Protein AF-A0A1Y2F5K8-F1 (afdb_monomer_lite)

Organism: Protomyces lactucae-debilis (NCBI:txid2754530)

Sequence (172 aa):
MIAICGKAKYDRAKDGPRDRILTGWLFQASNEPLAVTQSSGDVRYIRDARDNPILAARCRFGIFRPFKTALPSVNPGDVLVLREFRMETIGEEPYLRSKDSSSWAVVSFPVYAYSAAALKHASPEDDAALAAQAEVAVSGPPIEYSDEELVHAMRLKRWYEHFGKLVPIVDT

InterPro domains:
  IPR012340 Nucleic acid-binding, OB-fold [G3DSA:2.40.50.140] (38-164)
  IPR012340 Nucleic acid-binding, OB-fold [SSF50249] (63-161)

Structure (mmCIF, N/CA/C/O backbone):
data_AF-A0A1Y2F5K8-F1
#
_entry.id   AF-A0A1Y2F5K8-F1
#
loop_
_atom_site.group_PDB
_atom_site.id
_atom_site.type_symbol
_atom_site.label_atom_id
_atom_site.label_alt_id
_atom_site.label_comp_id
_atom_site.label_asym_id
_atom_site.label_entity_id
_atom_site.label_seq_id
_atom_site.pdbx_PDB_ins_code
_atom_site.Cartn_x
_atom_site.Cartn_y
_atom_site.Cartn_z
_atom_site.occupancy
_atom_site.B_iso_or_equiv
_atom_site.auth_seq_id
_atom_site.auth_comp_id
_atom_site.auth_asym_id
_atom_site.auth_atom_id
_atom_site.pdbx_PDB_model_num
ATOM 1 N N . MET A 1 1 ? 7.848 0.288 5.824 1.00 87.81 1 MET A N 1
ATOM 2 C CA . MET A 1 1 ? 7.596 -0.856 4.920 1.00 87.81 1 MET A CA 1
ATOM 3 C C . MET A 1 1 ? 7.032 -0.312 3.622 1.00 87.81 1 MET A C 1
ATOM 5 O O . MET A 1 1 ? 6.226 0.604 3.690 1.00 87.81 1 MET A O 1
ATOM 9 N N . ILE A 1 2 ? 7.432 -0.875 2.482 1.00 91.44 2 ILE A N 1
ATOM 10 C CA . ILE A 1 2 ? 6.826 -0.613 1.171 1.00 91.44 2 ILE A CA 1
ATOM 11 C C . ILE A 1 2 ? 6.352 -1.959 0.623 1.00 91.44 2 ILE A C 1
ATOM 13 O O . ILE A 1 2 ? 7.093 -2.943 0.708 1.00 91.44 2 ILE A O 1
ATOM 17 N N . ALA A 1 3 ? 5.103 -2.029 0.168 1.00 91.94 3 ALA A N 1
ATOM 18 C CA . ALA A 1 3 ? 4.468 -3.280 -0.236 1.00 91.94 3 ALA A CA 1
ATOM 19 C C . ALA A 1 3 ? 3.371 -3.058 -1.287 1.00 91.94 3 ALA A C 1
ATOM 21 O O . ALA A 1 3 ? 2.798 -1.976 -1.375 1.00 91.94 3 ALA A O 1
ATOM 22 N N . ILE A 1 4 ? 3.039 -4.102 -2.044 1.00 91.25 4 ILE A N 1
ATOM 23 C CA . ILE A 1 4 ? 1.865 -4.138 -2.920 1.00 91.25 4 ILE A CA 1
ATOM 24 C C . ILE A 1 4 ? 0.644 -4.539 -2.107 1.00 91.25 4 ILE A C 1
ATOM 26 O O . ILE A 1 4 ? 0.667 -5.541 -1.389 1.00 91.25 4 ILE A O 1
ATOM 30 N N . CYS A 1 5 ? -0.438 -3.786 -2.261 1.00 91.69 5 CYS A N 1
ATOM 31 C CA . CYS A 1 5 ? -1.740 -4.146 -1.740 1.00 91.69 5 CYS A CA 1
ATOM 32 C C . CYS A 1 5 ? -2.337 -5.291 -2.56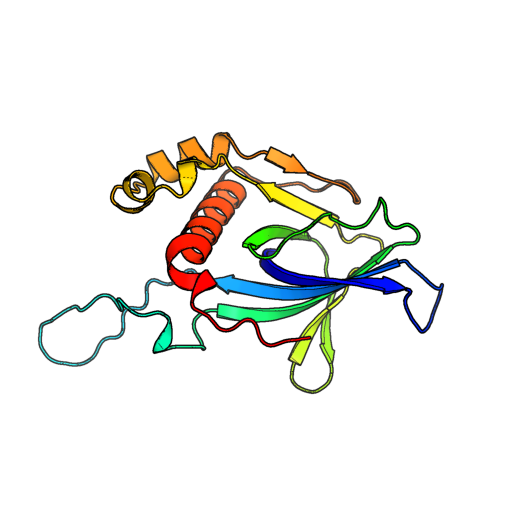5 1.00 91.69 5 CYS A C 1
ATOM 34 O O . CYS A 1 5 ? -2.460 -5.210 -3.785 1.00 91.69 5 CYS A O 1
ATOM 36 N N . GLY A 1 6 ? -2.713 -6.371 -1.894 1.00 87.38 6 GLY A N 1
ATOM 37 C CA . GLY A 1 6 ? -3.552 -7.418 -2.454 1.00 87.38 6 GLY A CA 1
ATOM 38 C C . GLY A 1 6 ? -5.027 -7.036 -2.461 1.00 87.38 6 GLY A C 1
ATOM 39 O O . GLY A 1 6 ? -5.410 -5.868 -2.449 1.00 87.38 6 GLY A O 1
ATOM 40 N N . LYS A 1 7 ? -5.887 -8.055 -2.414 1.00 87.31 7 LYS A N 1
ATOM 41 C CA . LYS A 1 7 ? -7.305 -7.849 -2.118 1.00 87.31 7 LYS A CA 1
ATOM 42 C C . LYS A 1 7 ? -7.441 -7.259 -0.713 1.00 87.31 7 LYS A C 1
ATOM 44 O O . LYS A 1 7 ? -6.891 -7.801 0.249 1.00 87.31 7 LYS A O 1
ATOM 49 N N . ALA A 1 8 ? -8.181 -6.161 -0.614 1.00 91.94 8 ALA A N 1
ATOM 50 C CA . ALA A 1 8 ? -8.467 -5.493 0.642 1.00 91.94 8 ALA A CA 1
ATOM 51 C C . ALA A 1 8 ? -9.969 -5.226 0.787 1.00 91.94 8 ALA A C 1
ATOM 53 O O . ALA A 1 8 ? -10.690 -5.032 -0.193 1.00 91.94 8 ALA A O 1
ATOM 54 N N . LYS A 1 9 ? -10.446 -5.237 2.030 1.00 94.44 9 LYS A N 1
ATOM 55 C CA . LYS A 1 9 ? -11.847 -5.066 2.404 1.00 94.44 9 LYS A CA 1
ATOM 56 C C . LYS A 1 9 ? -11.980 -3.970 3.451 1.00 94.44 9 LYS A C 1
ATOM 58 O O . LYS A 1 9 ? -11.289 -3.986 4.471 1.00 94.44 9 LYS A O 1
ATOM 63 N N . TYR A 1 10 ? -12.935 -3.075 3.219 1.00 94.50 10 TYR A N 1
ATOM 64 C CA . TYR A 1 10 ? -13.391 -2.099 4.204 1.00 94.50 10 TYR A CA 1
ATOM 65 C C . TYR A 1 10 ? -14.534 -2.682 5.032 1.00 94.50 10 TYR A C 1
ATOM 67 O O . TYR A 1 10 ? -15.507 -3.191 4.475 1.00 94.50 10 TYR A O 1
ATOM 75 N N . ASP A 1 11 ? -14.450 -2.561 6.350 1.00 93.25 11 ASP A N 1
ATOM 76 C CA . ASP A 1 11 ? -15.472 -3.047 7.275 1.00 93.25 11 ASP A CA 1
ATOM 77 C C . ASP A 1 11 ? -15.586 -2.140 8.519 1.00 93.25 11 ASP A C 1
ATOM 79 O O . ASP A 1 11 ? -14.994 -1.053 8.593 1.00 93.25 11 ASP A O 1
ATOM 83 N N . ARG A 1 12 ? -16.373 -2.568 9.507 1.00 91.81 12 ARG A N 1
ATOM 84 C CA . ARG A 1 12 ? -16.315 -2.077 10.887 1.00 91.81 12 ARG A CA 1
ATOM 85 C C . ARG A 1 12 ? -15.627 -3.105 11.777 1.00 91.81 12 ARG A C 1
ATOM 87 O O . ARG A 1 12 ? -15.885 -4.301 11.663 1.00 91.81 12 ARG A O 1
ATOM 94 N N . ALA A 1 13 ? -14.782 -2.630 12.688 1.00 88.06 13 ALA A N 1
ATOM 95 C CA . ALA A 1 13 ? -14.217 -3.464 13.735 1.00 88.06 13 ALA A CA 1
ATOM 96 C C . ALA A 1 13 ? -15.351 -4.082 14.570 1.00 88.06 13 ALA A C 1
ATOM 98 O O . ALA A 1 13 ? -16.274 -3.379 14.992 1.00 88.06 13 ALA A O 1
ATOM 99 N N . LYS A 1 14 ? -15.290 -5.404 14.768 1.00 83.50 14 LYS A N 1
ATOM 100 C CA . LYS A 1 14 ? -16.293 -6.161 15.534 1.00 83.50 14 LYS A CA 1
ATOM 101 C C . LYS A 1 14 ? -16.211 -5.858 17.031 1.00 83.50 14 LYS A C 1
ATOM 103 O O . LYS A 1 14 ? -17.244 -5.764 17.685 1.00 83.50 14 LYS A O 1
ATOM 108 N N . ASP A 1 15 ? -14.994 -5.617 17.514 1.00 75.25 15 ASP A N 1
ATOM 109 C CA . ASP A 1 15 ? -14.671 -5.377 18.917 1.00 75.25 15 ASP A CA 1
ATOM 110 C C . ASP A 1 15 ? -13.918 -4.048 19.089 1.00 75.25 15 ASP A C 1
ATOM 112 O O . ASP A 1 15 ? -13.276 -3.551 18.158 1.00 75.25 15 ASP A O 1
ATOM 116 N N . GLY A 1 16 ? -13.982 -3.467 20.291 1.00 74.19 16 GLY A N 1
ATOM 117 C CA . GLY A 1 16 ? -13.351 -2.181 20.606 1.00 74.19 16 GLY A CA 1
ATOM 118 C C . GLY A 1 16 ? -14.188 -0.962 20.170 1.00 74.19 16 GLY A C 1
ATOM 119 O O . GLY A 1 16 ? -15.417 -1.054 20.130 1.00 74.19 16 GLY A O 1
ATOM 120 N N . PRO A 1 17 ? -13.568 0.193 19.848 1.00 77.19 17 PRO A N 1
ATOM 121 C CA . PRO A 1 17 ? -14.262 1.472 19.621 1.00 77.19 17 PRO A CA 1
ATOM 122 C C . PRO A 1 17 ? -15.143 1.547 18.352 1.00 77.19 17 PRO A C 1
ATOM 124 O O . PRO A 1 17 ? -15.611 2.623 17.991 1.00 77.19 17 PRO A O 1
ATOM 127 N N . ARG A 1 18 ? -15.438 0.413 17.691 1.00 79.31 18 ARG A N 1
ATOM 128 C CA . ARG A 1 18 ? -16.201 0.317 16.426 1.00 79.31 18 ARG A CA 1
ATOM 129 C C . ARG A 1 18 ? -15.595 1.128 15.275 1.00 79.31 18 ARG A C 1
ATOM 131 O O . ARG A 1 18 ? -16.321 1.605 14.396 1.00 79.31 18 ARG A O 1
ATOM 138 N N . ASP A 1 19 ? -14.271 1.235 15.266 1.00 89.44 19 ASP A N 1
ATOM 139 C CA . ASP A 1 19 ? -13.515 1.885 14.200 1.00 89.44 19 ASP A CA 1
ATOM 140 C C . ASP A 1 19 ? -13.851 1.311 12.820 1.00 89.44 19 ASP A C 1
ATOM 142 O O . ASP A 1 19 ? -14.241 0.148 12.653 1.00 89.44 19 ASP A O 1
ATOM 146 N N . ARG A 1 20 ? -13.664 2.136 11.792 1.00 94.06 20 ARG A N 1
ATOM 147 C CA . ARG A 1 20 ? -13.569 1.658 10.417 1.00 94.06 20 ARG A CA 1
ATOM 148 C C . ARG A 1 20 ? -12.250 0.922 10.257 1.00 94.06 20 ARG A C 1
ATOM 150 O O . ARG A 1 20 ? -11.212 1.383 10.727 1.00 94.06 20 ARG A O 1
ATOM 157 N N . ILE A 1 21 ? -12.303 -0.210 9.570 1.00 94.69 21 ILE A N 1
ATOM 158 C CA . ILE A 1 21 ? -11.133 -1.050 9.351 1.00 94.69 21 ILE A CA 1
ATOM 159 C C . ILE A 1 21 ? -10.937 -1.305 7.859 1.00 94.69 21 ILE A C 1
ATOM 161 O O . ILE A 1 21 ? -11.898 -1.588 7.144 1.00 94.69 21 ILE A O 1
ATOM 165 N N . LEU A 1 22 ? -9.694 -1.205 7.399 1.00 95.88 22 LEU A N 1
ATOM 166 C CA . LEU A 1 22 ? -9.241 -1.776 6.135 1.00 95.88 22 LEU A CA 1
ATOM 167 C C . LEU A 1 22 ? -8.370 -2.987 6.457 1.00 95.88 22 LEU A C 1
ATOM 169 O O . LEU A 1 22 ? -7.355 -2.838 7.133 1.00 95.88 22 LEU A O 1
ATOM 173 N N . THR A 1 23 ? -8.760 -4.163 5.974 1.00 94.44 23 THR A N 1
ATOM 174 C CA . THR A 1 23 ? -7.979 -5.402 6.119 1.00 94.44 23 THR A CA 1
ATOM 175 C C . THR A 1 23 ? -7.655 -5.993 4.768 1.00 94.44 23 THR A C 1
ATOM 177 O O . THR A 1 23 ? -8.430 -5.833 3.829 1.00 94.44 23 THR A O 1
ATOM 180 N N . GLY A 1 24 ? -6.539 -6.698 4.663 1.00 92.19 24 GLY A N 1
ATOM 181 C CA . GLY A 1 24 ? -6.181 -7.383 3.432 1.00 92.19 24 GLY A CA 1
ATOM 182 C C . GLY A 1 24 ? -4.805 -8.010 3.508 1.00 92.19 24 GLY A C 1
ATOM 183 O O . GLY A 1 24 ? -4.274 -8.262 4.594 1.00 92.19 24 GLY A O 1
ATOM 184 N N . TRP A 1 25 ? -4.229 -8.216 2.331 1.00 89.31 25 TRP A N 1
ATOM 185 C CA . TRP A 1 25 ? -2.896 -8.776 2.158 1.00 89.31 25 TRP A CA 1
ATOM 186 C C . TRP A 1 25 ? -1.915 -7.732 1.637 1.00 89.31 25 TRP A C 1
ATOM 188 O O . TRP A 1 25 ? -2.269 -6.893 0.810 1.00 89.31 25 TRP A O 1
ATOM 198 N N . LEU A 1 26 ? -0.679 -7.809 2.113 1.00 89.19 26 LEU A N 1
ATOM 199 C CA . LEU A 1 26 ? 0.473 -7.092 1.586 1.00 89.19 26 LEU A CA 1
ATOM 200 C C . LEU A 1 26 ? 1.462 -8.097 1.014 1.00 89.19 26 LEU A C 1
ATOM 202 O O . LEU A 1 26 ? 1.702 -9.143 1.620 1.00 89.19 26 LEU A O 1
ATOM 206 N N . PHE A 1 27 ? 2.063 -7.739 -0.115 1.00 84.88 27 PHE A N 1
ATOM 207 C CA . PHE A 1 27 ? 3.117 -8.506 -0.763 1.00 84.88 27 PHE A CA 1
ATOM 208 C C . PHE A 1 27 ? 4.366 -7.644 -0.899 1.00 84.88 27 PHE A C 1
ATOM 210 O O . PHE A 1 27 ? 4.309 -6.534 -1.429 1.00 84.88 27 PHE A O 1
ATOM 217 N N . GLN A 1 28 ? 5.501 -8.155 -0.444 1.00 75.12 28 GLN A N 1
ATOM 218 C CA . GLN A 1 28 ? 6.803 -7.544 -0.691 1.00 75.12 28 GLN A CA 1
ATOM 219 C C . GLN A 1 28 ? 7.585 -8.433 -1.644 1.00 75.12 28 GLN A C 1
ATOM 221 O O . GLN A 1 28 ? 7.739 -9.613 -1.353 1.00 75.12 28 GLN A O 1
ATOM 226 N N . ALA A 1 29 ? 8.097 -7.888 -2.746 1.00 62.16 29 ALA A N 1
ATOM 227 C CA . ALA A 1 29 ? 9.093 -8.602 -3.537 1.00 62.16 29 ALA A CA 1
ATOM 228 C C . ALA A 1 29 ? 10.427 -8.598 -2.773 1.00 62.16 29 ALA A C 1
ATOM 230 O O . ALA A 1 29 ? 10.814 -7.566 -2.218 1.00 62.16 29 ALA A O 1
ATOM 231 N N . SER A 1 30 ? 11.132 -9.730 -2.724 1.00 53.47 30 SER A N 1
ATOM 232 C CA . SER A 1 30 ? 12.500 -9.750 -2.203 1.00 53.47 30 SER A CA 1
ATOM 233 C C . SER A 1 30 ? 13.403 -8.850 -3.056 1.00 53.47 30 SER A C 1
ATOM 235 O O . SER A 1 30 ? 13.386 -8.944 -4.280 1.00 53.47 30 SER A O 1
ATOM 237 N N . ASN A 1 31 ? 14.225 -8.012 -2.416 1.00 42.88 31 ASN A N 1
ATOM 238 C CA . ASN A 1 31 ? 15.211 -7.152 -3.091 1.00 42.88 31 ASN A CA 1
ATOM 239 C C . ASN A 1 31 ? 16.372 -7.928 -3.746 1.00 42.88 31 ASN A C 1
ATOM 241 O O . ASN A 1 31 ? 17.213 -7.316 -4.400 1.00 42.88 31 ASN A O 1
ATOM 245 N N . GLU A 1 32 ? 16.448 -9.249 -3.572 1.00 39.47 32 GLU A N 1
ATOM 246 C CA . GLU A 1 32 ? 17.496 -10.064 -4.179 1.00 39.47 32 GLU A CA 1
ATOM 247 C C . GLU A 1 32 ? 17.079 -10.561 -5.571 1.00 39.47 32 GLU A C 1
ATOM 249 O O . GLU A 1 32 ? 16.020 -11.187 -5.705 1.00 39.47 32 GLU A O 1
ATOM 254 N N . PRO A 1 33 ? 17.900 -10.346 -6.620 1.00 35.75 33 PRO A N 1
ATOM 255 C CA . PRO A 1 33 ? 17.790 -11.157 -7.817 1.00 35.75 33 PRO A CA 1
ATOM 256 C C . PRO A 1 33 ? 18.118 -12.590 -7.410 1.00 35.75 33 PRO A C 1
ATOM 258 O O . PRO A 1 33 ? 19.163 -12.862 -6.823 1.00 35.75 33 PRO A O 1
ATOM 261 N N . LEU A 1 34 ? 17.213 -13.511 -7.706 1.00 39.72 34 LEU A N 1
ATOM 262 C CA . LEU A 1 34 ? 17.378 -14.915 -7.360 1.00 39.72 34 LEU A CA 1
ATOM 263 C C . LEU A 1 34 ? 18.501 -15.523 -8.187 1.00 39.72 34 LEU A C 1
ATOM 265 O O . LEU A 1 34 ? 18.278 -16.078 -9.261 1.00 39.72 34 LEU A O 1
ATOM 269 N N . ALA A 1 35 ? 19.723 -15.430 -7.681 1.00 33.78 35 ALA A N 1
ATOM 270 C CA . ALA A 1 35 ? 20.806 -16.279 -8.120 1.00 33.78 35 ALA A CA 1
ATOM 271 C C . ALA A 1 35 ? 20.573 -17.671 -7.521 1.00 33.78 35 ALA A C 1
ATOM 273 O O . ALA A 1 35 ? 21.109 -18.016 -6.469 1.00 33.78 35 ALA A O 1
ATOM 274 N N . VAL A 1 36 ? 19.764 -18.495 -8.189 1.00 37.69 36 VAL A N 1
ATOM 275 C CA . VAL A 1 36 ? 19.819 -19.937 -7.946 1.00 37.69 36 VAL A CA 1
ATOM 276 C C . VAL A 1 36 ? 21.080 -20.440 -8.633 1.00 37.69 36 VAL A C 1
ATOM 278 O O . VAL A 1 36 ? 21.137 -20.578 -9.852 1.00 37.69 36 VAL A O 1
ATOM 281 N N . THR A 1 37 ? 22.119 -20.685 -7.843 1.00 36.34 37 THR A N 1
ATOM 282 C CA . THR A 1 37 ? 23.274 -21.438 -8.324 1.00 36.34 37 THR A CA 1
ATOM 283 C C . THR A 1 37 ? 22.939 -22.914 -8.183 1.00 36.34 37 THR A C 1
ATOM 285 O O . THR A 1 37 ? 22.690 -23.358 -7.064 1.00 36.34 37 THR A O 1
ATOM 288 N N . GLN A 1 38 ? 23.000 -23.691 -9.267 1.00 37.53 38 GLN A N 1
ATOM 289 C CA . GLN A 1 38 ? 23.608 -25.018 -9.173 1.00 37.53 38 GLN A CA 1
ATOM 290 C C . GLN A 1 38 ? 24.116 -25.541 -10.521 1.00 37.53 38 GLN A C 1
ATOM 292 O O . GLN A 1 38 ? 23.385 -25.605 -11.500 1.00 37.53 38 GLN A O 1
ATOM 297 N N . SER A 1 39 ? 25.413 -25.874 -10.491 1.00 39.41 39 SER A N 1
ATOM 298 C CA . SER A 1 39 ? 26.219 -26.721 -11.382 1.00 39.41 39 SER A CA 1
ATOM 299 C C . SER A 1 39 ? 25.858 -26.771 -12.871 1.00 39.41 39 SER A C 1
ATOM 301 O O . SER A 1 39 ? 24.858 -27.364 -13.257 1.00 39.41 39 SER A O 1
ATOM 303 N N . SER A 1 40 ? 26.814 -26.323 -13.693 1.00 45.25 40 SER A N 1
ATOM 304 C CA . SER A 1 40 ? 26.860 -26.412 -15.163 1.00 45.25 40 SER A CA 1
ATOM 305 C C . SER A 1 40 ? 26.318 -25.195 -15.915 1.00 45.25 40 SER A C 1
ATOM 307 O O . SER A 1 40 ? 25.271 -25.254 -16.546 1.00 45.25 40 SER A O 1
ATOM 309 N N . GLY A 1 41 ? 27.106 -24.114 -15.896 1.00 44.31 41 GLY A N 1
ATOM 310 C CA . GLY A 1 41 ? 27.347 -23.217 -17.042 1.00 44.31 41 GLY A CA 1
ATOM 311 C C . GLY A 1 41 ? 26.221 -22.335 -17.596 1.00 44.31 41 GLY A C 1
ATOM 312 O O . GLY A 1 41 ? 26.536 -21.358 -18.266 1.00 44.31 41 GLY A O 1
ATOM 313 N N . ASP A 1 42 ? 24.953 -22.624 -17.318 1.00 38.97 42 ASP A N 1
ATOM 314 C CA . ASP A 1 42 ? 23.800 -21.982 -17.954 1.00 38.97 42 ASP A CA 1
ATOM 315 C C . ASP A 1 42 ? 23.034 -21.149 -16.916 1.00 38.97 42 ASP A C 1
ATOM 317 O O . ASP A 1 42 ? 22.220 -21.655 -16.140 1.00 38.97 42 ASP A O 1
ATOM 321 N N . VAL A 1 43 ? 23.299 -19.841 -16.871 1.00 39.56 43 VAL A N 1
ATOM 322 C CA . VAL A 1 43 ? 22.536 -18.916 -16.022 1.00 39.56 43 VAL A CA 1
ATOM 323 C C . VAL A 1 43 ? 21.166 -18.695 -16.665 1.00 39.56 43 VAL A C 1
ATOM 325 O O . VAL A 1 43 ? 21.017 -17.902 -17.594 1.00 39.56 43 VAL A O 1
ATOM 328 N N . ARG A 1 44 ? 20.137 -19.395 -16.177 1.00 36.84 44 ARG A N 1
ATOM 329 C CA . ARG A 1 44 ? 18.739 -19.098 -16.516 1.00 36.84 44 ARG A CA 1
ATOM 330 C C . ARG A 1 44 ? 18.148 -18.182 -15.452 1.00 36.84 44 ARG A C 1
ATOM 332 O O . ARG A 1 44 ? 17.913 -18.606 -14.327 1.00 36.84 44 ARG A O 1
ATOM 339 N N . TYR A 1 45 ? 17.865 -16.934 -15.822 1.00 39.72 45 TYR A N 1
ATOM 340 C CA . TYR A 1 45 ? 16.982 -16.075 -15.034 1.00 39.72 45 TYR A CA 1
ATOM 341 C C . TYR A 1 45 ? 15.616 -16.760 -14.926 1.00 39.72 45 TYR A C 1
ATOM 343 O O . TYR A 1 45 ? 15.060 -17.178 -15.947 1.00 39.72 45 TYR A O 1
ATOM 351 N N . ILE A 1 46 ? 15.098 -16.908 -13.705 1.00 40.81 46 ILE A N 1
ATOM 352 C CA . ILE A 1 46 ? 13.788 -17.515 -13.443 1.00 40.81 46 ILE A CA 1
ATOM 353 C C . ILE A 1 46 ? 12.739 -16.692 -14.199 1.00 40.81 46 ILE A C 1
ATOM 355 O O . ILE A 1 46 ? 12.422 -15.567 -13.825 1.00 40.81 46 ILE A O 1
ATOM 359 N N . ARG A 1 47 ? 12.252 -17.242 -15.316 1.00 40.34 47 ARG A N 1
ATOM 360 C CA . ARG A 1 47 ? 11.232 -16.620 -16.172 1.00 40.34 47 ARG A CA 1
ATOM 361 C C . ARG A 1 47 ? 9.817 -16.781 -15.620 1.00 40.34 47 ARG A C 1
ATOM 363 O O . ARG A 1 47 ? 8.912 -16.152 -16.156 1.00 40.34 47 ARG A O 1
ATOM 370 N N . ASP A 1 48 ? 9.619 -17.598 -14.585 1.00 39.44 48 ASP A N 1
ATOM 371 C CA . ASP A 1 48 ? 8.288 -17.948 -14.097 1.00 39.44 48 ASP A CA 1
ATOM 372 C C . ASP A 1 48 ? 8.182 -17.763 -12.577 1.00 39.44 48 ASP A C 1
ATOM 374 O O . ASP A 1 48 ? 8.752 -18.513 -11.787 1.00 39.44 48 ASP A O 1
ATOM 378 N N . ALA A 1 49 ? 7.429 -16.745 -12.150 1.00 41.09 49 ALA A N 1
ATOM 379 C CA . ALA A 1 49 ? 7.100 -16.522 -10.740 1.00 41.09 49 ALA A CA 1
ATOM 380 C C . ALA A 1 49 ? 6.228 -17.650 -10.148 1.00 41.09 49 ALA A C 1
ATOM 382 O O . ALA A 1 49 ? 6.063 -17.730 -8.932 1.00 41.09 49 ALA A O 1
ATOM 383 N N . ARG A 1 50 ? 5.679 -18.530 -11.000 1.00 40.06 50 ARG A N 1
ATOM 384 C CA . ARG A 1 50 ? 4.871 -19.691 -10.598 1.00 40.06 50 ARG A CA 1
ATOM 385 C C . ARG A 1 50 ? 5.671 -20.760 -9.855 1.00 40.06 50 ARG A C 1
ATOM 387 O O . ARG A 1 50 ? 5.092 -21.448 -9.021 1.00 40.06 50 ARG A O 1
ATOM 394 N N . ASP A 1 51 ? 6.977 -20.856 -10.099 1.00 42.03 51 ASP A N 1
ATOM 395 C CA . ASP A 1 51 ? 7.813 -21.929 -9.545 1.00 42.03 51 ASP A CA 1
ATOM 396 C C . ASP A 1 51 ? 8.397 -21.603 -8.164 1.00 42.03 51 ASP A C 1
ATOM 398 O O . ASP A 1 51 ? 9.099 -22.427 -7.576 1.00 42.03 51 ASP A O 1
ATOM 402 N N . ASN A 1 52 ? 8.113 -20.418 -7.606 1.00 41.38 52 ASN A N 1
ATOM 403 C CA . ASN A 1 52 ? 8.561 -20.093 -6.258 1.00 41.38 52 ASN A CA 1
ATOM 404 C C . ASN A 1 52 ? 7.615 -19.120 -5.512 1.00 41.38 52 ASN A C 1
ATOM 406 O O . ASN A 1 52 ? 7.810 -17.903 -5.532 1.00 41.38 52 ASN A O 1
ATOM 410 N N . PRO A 1 53 ? 6.614 -19.643 -4.778 1.00 42.78 53 PRO A N 1
ATOM 411 C CA . PRO A 1 53 ? 5.732 -18.841 -3.926 1.00 42.78 53 PRO A CA 1
ATOM 412 C C . PRO A 1 53 ? 6.421 -18.237 -2.680 1.00 42.78 53 PRO A C 1
ATOM 414 O O . PRO A 1 53 ? 5.771 -17.508 -1.935 1.00 42.78 53 PRO A O 1
ATOM 417 N N . ILE A 1 54 ? 7.718 -18.497 -2.447 1.00 41.41 54 ILE A N 1
ATOM 418 C CA . ILE A 1 54 ? 8.516 -17.971 -1.315 1.00 41.41 54 ILE A CA 1
ATOM 419 C C . ILE A 1 54 ? 9.114 -16.578 -1.636 1.00 41.41 54 ILE A C 1
ATOM 421 O O . ILE A 1 54 ? 9.630 -15.899 -0.754 1.00 41.41 54 ILE A O 1
ATOM 425 N N . LEU A 1 55 ? 8.997 -16.094 -2.878 1.00 48.34 55 LEU A N 1
ATOM 426 C CA . LEU A 1 55 ? 9.626 -14.843 -3.344 1.00 48.34 55 LEU A CA 1
ATOM 427 C C . LEU A 1 55 ? 8.883 -13.558 -2.985 1.00 48.34 55 LEU A C 1
ATOM 429 O O . LEU A 1 55 ? 9.447 -12.466 -3.090 1.00 48.34 55 LEU A O 1
ATOM 433 N N . ALA A 1 56 ? 7.621 -13.684 -2.580 1.00 55.53 56 ALA A N 1
ATOM 434 C CA . ALA A 1 56 ? 6.850 -12.578 -2.052 1.00 55.53 56 ALA A CA 1
ATOM 435 C C . ALA A 1 56 ? 6.562 -12.838 -0.575 1.00 55.53 56 ALA A C 1
ATOM 437 O O . ALA A 1 56 ? 5.709 -13.664 -0.241 1.00 55.53 56 ALA A O 1
ATOM 438 N N . ALA A 1 57 ? 7.254 -12.133 0.322 1.00 68.56 57 ALA A N 1
ATOM 439 C CA . ALA A 1 57 ? 6.871 -12.151 1.726 1.00 68.56 57 ALA A CA 1
ATOM 440 C C . ALA A 1 57 ? 5.444 -11.592 1.821 1.00 68.56 57 ALA A C 1
ATOM 442 O O . ALA A 1 57 ? 5.185 -10.449 1.428 1.00 68.56 57 ALA A O 1
ATOM 443 N N . ARG A 1 58 ? 4.509 -12.426 2.286 1.00 78.31 58 ARG A N 1
ATOM 444 C CA . ARG A 1 58 ? 3.105 -12.051 2.462 1.00 78.31 58 ARG A CA 1
ATOM 445 C C . ARG A 1 58 ? 2.830 -11.719 3.918 1.00 78.31 58 ARG A C 1
ATOM 447 O O . ARG A 1 58 ? 3.274 -12.428 4.819 1.00 78.31 58 ARG A O 1
ATOM 454 N N . CYS A 1 59 ? 2.065 -10.664 4.145 1.00 86.56 59 CYS A N 1
ATOM 455 C CA . CYS A 1 59 ? 1.669 -10.246 5.480 1.00 86.56 59 CYS A CA 1
ATOM 456 C C . CYS A 1 59 ? 0.214 -9.786 5.467 1.00 86.56 59 CYS A C 1
ATOM 458 O O . CYS A 1 59 ? -0.185 -9.013 4.594 1.00 86.56 59 CYS A O 1
ATOM 460 N N . ARG A 1 60 ? -0.594 -10.260 6.420 1.00 91.44 60 ARG A N 1
ATOM 461 C CA . ARG A 1 60 ? -1.925 -9.683 6.631 1.00 91.44 60 ARG A CA 1
ATOM 462 C C . ARG A 1 60 ? -1.775 -8.305 7.251 1.00 91.44 60 ARG A C 1
ATOM 464 O O . ARG A 1 60 ? -0.848 -8.067 8.015 1.00 91.44 60 ARG A O 1
ATOM 471 N N . PHE A 1 61 ? -2.703 -7.402 6.973 1.00 94.50 61 PHE A N 1
ATOM 472 C CA . PHE A 1 61 ? -2.699 -6.091 7.612 1.00 94.50 61 PHE A CA 1
ATOM 473 C C . PHE A 1 61 ? -4.092 -5.654 8.052 1.00 94.50 61 PHE A C 1
ATOM 475 O O . PHE A 1 61 ? -5.102 -6.118 7.520 1.00 94.50 61 PHE A O 1
ATOM 482 N N . GLY A 1 62 ? -4.125 -4.734 9.015 1.00 95.06 62 GLY A N 1
ATOM 483 C CA . GLY A 1 62 ? -5.326 -4.043 9.462 1.00 95.06 62 GLY A CA 1
ATOM 484 C C . GLY A 1 62 ? -5.035 -2.593 9.838 1.00 95.06 62 GLY A C 1
ATOM 485 O O . GLY A 1 62 ? -4.273 -2.331 10.773 1.00 95.06 62 GLY A O 1
ATOM 486 N N . ILE A 1 63 ? -5.668 -1.658 9.127 1.00 95.94 63 ILE A N 1
ATOM 487 C CA . ILE A 1 63 ? -5.654 -0.222 9.433 1.00 95.94 63 ILE A CA 1
ATOM 488 C C . ILE A 1 63 ? -6.978 0.141 10.093 1.00 95.94 63 ILE A C 1
ATOM 490 O O . ILE A 1 63 ? -8.032 -0.025 9.485 1.00 95.94 63 ILE A O 1
ATOM 494 N N . PHE A 1 64 ? -6.911 0.641 11.320 1.00 94.81 64 PHE A N 1
ATOM 495 C CA . PHE A 1 64 ? -8.049 0.994 12.162 1.00 94.81 64 PHE A CA 1
ATOM 496 C C . PHE A 1 64 ? -8.108 2.507 12.312 1.00 94.81 64 P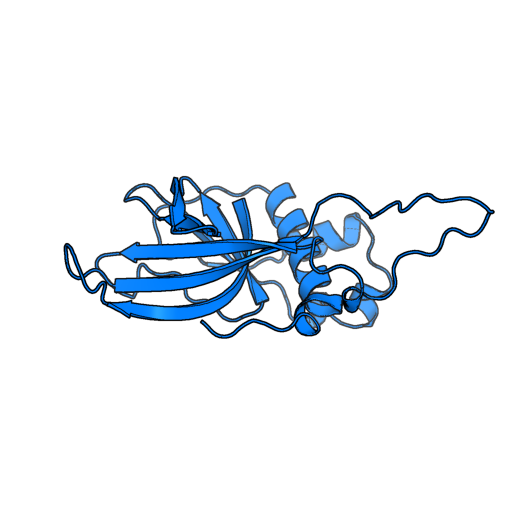HE A C 1
ATOM 498 O O . PHE A 1 64 ? -7.144 3.117 12.781 1.00 94.81 64 PHE A O 1
ATOM 505 N N . ARG A 1 65 ? -9.221 3.123 11.913 1.00 93.81 65 ARG A N 1
ATOM 506 C CA . ARG A 1 65 ? -9.449 4.559 12.099 1.00 93.81 65 ARG A CA 1
ATOM 507 C C . ARG A 1 65 ? -10.902 4.867 12.443 1.00 93.81 65 ARG A C 1
ATOM 509 O O . ARG A 1 65 ? -11.796 4.176 11.954 1.00 93.81 65 ARG A O 1
ATOM 516 N N . PRO A 1 66 ? -11.176 5.956 13.181 1.00 91.94 66 PRO A N 1
ATOM 517 C CA . PRO A 1 66 ? -12.546 6.288 13.577 1.00 91.94 66 PRO A CA 1
ATOM 518 C C . PRO A 1 66 ? -13.494 6.537 12.388 1.00 91.94 66 PRO A C 1
ATOM 520 O O . PRO A 1 66 ? -14.698 6.295 12.477 1.00 91.94 66 PRO A O 1
ATOM 523 N N . PHE A 1 67 ? -12.973 6.989 11.241 1.00 90.56 67 PHE A N 1
ATOM 524 C CA . PHE A 1 67 ? -13.762 7.330 10.056 1.00 90.56 67 PHE A CA 1
ATOM 525 C C . PHE A 1 67 ? -13.142 6.804 8.754 1.00 90.56 67 PHE A C 1
ATOM 527 O O . PHE A 1 67 ? -11.930 6.668 8.624 1.00 90.56 67 PHE A O 1
ATOM 534 N N . LYS A 1 68 ? -13.997 6.508 7.762 1.00 90.88 68 LYS A N 1
ATOM 535 C CA . LYS A 1 68 ? -13.600 5.842 6.504 1.00 90.88 68 LYS A CA 1
ATOM 536 C C . LYS A 1 68 ? -12.675 6.711 5.650 1.00 90.88 68 LYS A C 1
ATOM 538 O O . LYS A 1 68 ? -11.815 6.172 4.970 1.00 90.88 68 LYS A O 1
ATOM 543 N N . THR A 1 69 ? -12.851 8.030 5.684 1.00 92.19 69 THR A N 1
ATOM 544 C CA . THR A 1 69 ? -12.011 8.973 4.931 1.00 92.19 69 THR A CA 1
ATOM 545 C C . THR A 1 69 ? -10.572 9.028 5.445 1.00 92.19 69 THR A C 1
ATOM 547 O O . THR A 1 69 ? -9.703 9.443 4.694 1.00 92.19 69 THR A O 1
ATOM 550 N N . ALA A 1 70 ? -10.311 8.547 6.668 1.00 92.56 70 ALA A N 1
ATOM 551 C CA . ALA A 1 70 ? -8.964 8.321 7.186 1.00 92.56 70 ALA A CA 1
ATOM 552 C C . ALA A 1 70 ? -8.452 6.903 6.919 1.00 92.56 70 ALA A C 1
ATOM 554 O O . ALA A 1 70 ? -7.488 6.494 7.535 1.00 92.56 70 ALA A O 1
ATOM 555 N N . LEU A 1 71 ? -9.075 6.099 6.062 1.00 96.00 71 LEU A N 1
ATOM 556 C CA . LEU A 1 71 ? -8.448 4.871 5.570 1.00 96.00 71 LEU A CA 1
ATOM 557 C C . LEU A 1 71 ? -7.823 5.163 4.201 1.00 96.00 71 LEU A C 1
ATOM 559 O O . LEU A 1 71 ? -8.316 6.042 3.485 1.00 96.00 71 LEU A O 1
ATOM 563 N N . PRO A 1 72 ? -6.744 4.475 3.797 1.00 96.31 72 PRO A N 1
ATOM 564 C CA . PRO A 1 72 ? -6.261 4.604 2.429 1.00 96.31 72 PRO A CA 1
ATOM 565 C C . PRO A 1 72 ? -7.313 4.062 1.465 1.00 96.31 72 PRO A C 1
ATOM 567 O O . PRO A 1 72 ? -8.005 3.095 1.788 1.00 96.31 72 PRO A O 1
ATOM 570 N N . SER A 1 73 ? -7.439 4.685 0.295 1.00 95.06 73 SER A N 1
ATOM 571 C CA . SER A 1 73 ? -8.229 4.162 -0.822 1.00 95.06 73 SER A CA 1
ATOM 572 C C . SER A 1 73 ? -7.314 3.297 -1.678 1.00 95.06 73 SER A C 1
ATOM 574 O O . SER A 1 73 ? -6.395 3.839 -2.281 1.00 95.06 73 SER A O 1
ATOM 576 N N . VAL A 1 74 ? -7.527 1.980 -1.695 1.00 94.38 74 VAL A N 1
ATOM 577 C CA . VAL A 1 74 ? -6.623 1.029 -2.362 1.00 94.38 74 VAL A CA 1
ATOM 578 C C . VAL A 1 74 ? -7.368 0.041 -3.245 1.00 94.38 74 VAL A C 1
ATOM 580 O O . VAL A 1 74 ? -8.464 -0.413 -2.911 1.00 94.38 74 VAL A O 1
ATOM 583 N N . ASN A 1 75 ? -6.715 -0.336 -4.335 1.00 92.12 75 ASN A N 1
ATOM 584 C CA . ASN A 1 75 ? -7.060 -1.434 -5.219 1.00 92.12 75 ASN A CA 1
ATOM 585 C C . ASN A 1 75 ? -5.936 -2.485 -5.225 1.00 92.12 75 ASN A C 1
ATOM 587 O O . ASN A 1 75 ? -4.781 -2.165 -4.922 1.00 92.12 75 ASN A O 1
ATOM 591 N N . PRO A 1 76 ? -6.237 -3.740 -5.606 1.00 89.38 76 PRO A N 1
ATOM 592 C CA . PRO A 1 76 ? -5.204 -4.746 -5.808 1.00 89.38 76 PRO A CA 1
ATOM 593 C C . PRO A 1 76 ? -4.144 -4.266 -6.803 1.00 89.38 76 PRO A C 1
ATOM 595 O O . PRO A 1 76 ? -4.451 -3.929 -7.948 1.00 89.38 76 PRO A O 1
ATOM 598 N N . GLY A 1 77 ? -2.888 -4.273 -6.373 1.00 88.38 77 GLY A N 1
ATOM 599 C CA . GLY A 1 77 ? -1.752 -3.788 -7.143 1.00 88.38 77 GLY A CA 1
ATOM 600 C C . GLY A 1 77 ? -1.288 -2.381 -6.800 1.00 88.38 77 GLY A C 1
ATOM 601 O O . GLY A 1 77 ? -0.277 -1.967 -7.361 1.00 88.38 77 GLY A O 1
ATOM 602 N N . ASP A 1 78 ? -1.984 -1.643 -5.939 1.00 93.31 78 ASP A N 1
ATOM 603 C CA . ASP A 1 78 ? -1.508 -0.336 -5.477 1.00 93.31 78 ASP A CA 1
ATOM 604 C C . ASP A 1 78 ? -0.302 -0.501 -4.551 1.00 93.31 78 ASP A C 1
ATOM 606 O O . ASP A 1 78 ? -0.220 -1.467 -3.788 1.00 93.31 78 ASP A O 1
ATOM 610 N N . VAL A 1 79 ? 0.642 0.443 -4.596 1.00 94.56 79 VAL A N 1
ATOM 611 C CA . VAL A 1 79 ? 1.795 0.429 -3.692 1.00 94.56 79 VAL A CA 1
ATOM 612 C C . VAL A 1 79 ? 1.461 1.212 -2.429 1.00 94.56 79 VAL A C 1
ATOM 614 O O . VAL A 1 79 ? 0.987 2.344 -2.487 1.00 94.56 79 VAL A O 1
ATOM 617 N N . LEU A 1 80 ? 1.746 0.612 -1.280 1.00 95.81 80 LEU A N 1
ATOM 618 C CA . LEU A 1 80 ? 1.586 1.207 0.037 1.00 95.81 80 LEU A CA 1
ATOM 619 C C . LEU A 1 80 ? 2.946 1.451 0.682 1.00 95.81 80 LEU A C 1
ATOM 621 O O . LEU A 1 80 ? 3.733 0.519 0.851 1.00 95.81 80 LEU A O 1
ATOM 625 N N . VAL A 1 81 ? 3.179 2.686 1.120 1.00 96.00 81 VAL A N 1
ATOM 626 C CA . VAL A 1 81 ? 4.233 3.023 2.085 1.00 96.00 81 VAL A CA 1
ATOM 627 C C . VAL A 1 81 ? 3.586 3.058 3.462 1.00 96.00 81 VAL A C 1
ATOM 629 O O . VAL A 1 81 ? 2.589 3.743 3.654 1.00 96.00 81 VAL A O 1
ATOM 632 N N . LEU A 1 82 ? 4.130 2.305 4.414 1.00 95.25 82 LEU A N 1
ATOM 633 C CA . LEU A 1 82 ? 3.585 2.116 5.758 1.00 95.25 82 LEU A CA 1
ATOM 634 C C . LEU A 1 82 ? 4.650 2.425 6.813 1.00 95.25 82 LEU A C 1
ATOM 636 O O . LEU A 1 82 ? 5.763 1.881 6.758 1.00 95.25 82 LEU A O 1
ATOM 640 N N . ARG A 1 83 ? 4.301 3.235 7.815 1.00 95.94 83 ARG A N 1
ATOM 641 C CA . ARG A 1 83 ? 5.179 3.591 8.941 1.00 95.94 83 ARG A CA 1
ATOM 642 C C . ARG A 1 83 ? 4.531 3.295 10.278 1.00 95.94 83 ARG A C 1
ATOM 644 O O . ARG A 1 83 ? 3.319 3.397 10.447 1.00 95.94 83 ARG A O 1
ATOM 651 N N . GLU A 1 84 ? 5.383 2.930 11.231 1.00 95.69 84 GLU A N 1
ATOM 652 C CA . GLU A 1 84 ? 5.006 2.666 12.620 1.00 95.69 84 GLU A CA 1
ATOM 653 C C . GLU A 1 84 ? 3.856 1.668 12.789 1.00 95.69 84 GLU A C 1
ATOM 655 O O . GLU A 1 84 ? 3.042 1.786 13.704 1.00 95.69 84 GLU A O 1
ATOM 660 N N . PHE A 1 85 ? 3.768 0.671 11.913 1.00 95.31 85 PHE A N 1
ATOM 661 C CA . PHE A 1 85 ? 2.876 -0.459 12.131 1.00 95.31 85 PHE A CA 1
ATOM 662 C C . PHE A 1 85 ? 3.495 -1.397 13.156 1.00 95.31 85 PHE A C 1
ATOM 664 O O . PHE A 1 85 ? 4.709 -1.609 13.179 1.00 95.31 85 PHE A O 1
ATOM 671 N N . ARG A 1 86 ? 2.652 -1.973 14.006 1.00 95.12 86 ARG A N 1
ATOM 672 C CA . ARG A 1 86 ? 3.071 -3.034 14.910 1.00 95.12 86 ARG A CA 1
ATOM 673 C C . ARG A 1 86 ? 2.977 -4.359 14.170 1.00 95.12 86 ARG A C 1
ATOM 675 O O . ARG A 1 86 ? 1.912 -4.695 13.661 1.00 95.12 86 ARG A O 1
ATOM 682 N N . MET A 1 87 ? 4.081 -5.094 14.119 1.00 93.56 87 MET A N 1
ATOM 683 C CA . MET A 1 87 ? 4.065 -6.478 13.665 1.00 93.56 87 MET A CA 1
ATOM 684 C C . MET A 1 87 ? 3.627 -7.375 14.822 1.00 93.56 87 MET A C 1
ATOM 686 O O . MET A 1 87 ? 4.171 -7.302 15.923 1.00 93.56 87 MET A O 1
ATOM 690 N N . GLU A 1 88 ? 2.616 -8.185 14.564 1.00 93.00 88 GLU A N 1
ATOM 691 C CA . GLU A 1 88 ? 2.051 -9.188 15.455 1.00 93.00 88 GLU A CA 1
ATOM 692 C C . GLU A 1 88 ? 1.981 -10.519 14.695 1.00 93.00 88 GLU A C 1
ATOM 694 O O . GLU A 1 88 ? 2.090 -10.555 13.468 1.00 93.00 88 GLU A O 1
ATOM 699 N N . THR A 1 89 ? 1.762 -11.612 15.414 1.00 90.12 89 THR A N 1
ATOM 700 C CA . THR A 1 89 ? 1.453 -12.911 14.811 1.00 90.12 89 THR A CA 1
ATOM 701 C C . THR A 1 89 ? 0.052 -13.299 15.258 1.00 90.12 89 THR A C 1
ATOM 703 O O . THR A 1 89 ? -0.215 -13.363 16.458 1.00 90.12 89 THR A O 1
ATOM 706 N N . ILE A 1 90 ? -0.859 -13.524 14.309 1.00 85.44 90 ILE A N 1
ATOM 707 C CA . ILE A 1 90 ? -2.224 -13.982 14.597 1.00 85.44 90 ILE A CA 1
ATOM 708 C C . ILE A 1 90 ? -2.375 -15.395 14.037 1.00 85.44 90 ILE A C 1
ATOM 710 O O . ILE A 1 90 ? -2.511 -15.583 12.825 1.00 85.44 90 ILE A O 1
ATOM 714 N N . GLY A 1 91 ? -2.363 -16.384 14.933 1.00 86.94 91 GLY A N 1
ATOM 715 C CA . GLY A 1 91 ? -2.211 -17.790 14.557 1.00 86.94 91 GLY A CA 1
ATOM 716 C C . GLY A 1 91 ? -0.770 -18.055 14.128 1.00 86.94 91 GLY A C 1
ATOM 717 O O . GLY A 1 91 ? 0.149 -17.780 14.891 1.00 86.94 91 GLY A O 1
ATOM 718 N N . GLU A 1 92 ? -0.578 -18.531 12.901 1.00 84.94 92 GLU A N 1
ATOM 719 C CA . GLU A 1 92 ? 0.747 -18.780 12.308 1.00 84.94 92 GLU A CA 1
ATOM 720 C C . GLU A 1 92 ? 1.142 -17.725 11.263 1.00 84.94 92 GLU A C 1
ATOM 722 O O . GLU A 1 92 ? 2.148 -17.869 10.573 1.00 84.94 92 GLU A O 1
ATOM 727 N N . GLU A 1 93 ? 0.359 -16.651 11.120 1.00 82.94 93 GLU A N 1
ATOM 728 C CA . GLU A 1 93 ? 0.561 -15.677 10.048 1.00 82.94 93 GLU A CA 1
ATOM 729 C C . GLU A 1 93 ? 0.994 -14.300 10.574 1.00 82.94 93 GLU A C 1
ATOM 731 O O . GLU A 1 93 ? 0.422 -13.801 11.555 1.00 82.94 93 GLU A O 1
ATOM 736 N N . PRO A 1 94 ? 1.970 -13.650 9.907 1.00 88.25 94 PRO A N 1
ATOM 737 C CA . PRO A 1 94 ? 2.393 -12.304 10.258 1.00 88.25 94 PRO A CA 1
ATOM 738 C C . PRO A 1 94 ? 1.277 -11.301 9.956 1.00 88.25 94 PRO A C 1
ATOM 740 O O . PRO A 1 94 ? 0.690 -11.295 8.868 1.00 88.25 94 PRO A O 1
ATOM 743 N N . TYR A 1 95 ? 1.021 -10.417 10.914 1.00 91.69 95 TYR A N 1
ATOM 744 C CA . TYR A 1 95 ? -0.045 -9.428 10.889 1.00 91.69 95 TYR A CA 1
ATOM 745 C C . TYR A 1 95 ? 0.482 -8.032 11.234 1.00 91.69 95 TYR A C 1
ATOM 747 O O . TYR A 1 95 ? 1.022 -7.806 12.314 1.00 91.69 95 TYR A O 1
ATOM 755 N N . LEU A 1 96 ? 0.296 -7.065 10.340 1.00 95.06 96 LEU A N 1
ATOM 756 C CA . LEU A 1 96 ? 0.605 -5.660 10.583 1.00 95.06 96 LEU A CA 1
ATOM 757 C C . LEU A 1 96 ? -0.629 -4.907 11.058 1.00 95.06 96 LEU A C 1
ATOM 759 O O . LEU A 1 96 ? -1.585 -4.689 10.312 1.00 95.06 96 LEU A O 1
ATOM 763 N N . ARG A 1 97 ? -0.574 -4.441 12.301 1.00 95.06 97 ARG A N 1
ATOM 764 C CA . ARG A 1 97 ? -1.633 -3.664 12.934 1.00 95.06 97 ARG A CA 1
ATOM 765 C C . ARG A 1 97 ? -1.255 -2.191 13.008 1.00 95.06 97 ARG A C 1
ATOM 767 O O . ARG A 1 97 ? -0.179 -1.845 13.499 1.00 95.06 97 ARG A O 1
ATOM 774 N N . SER A 1 98 ? -2.150 -1.308 12.573 1.00 95.75 98 SER A N 1
ATOM 775 C CA . SER A 1 98 ? -1.969 0.131 12.784 1.00 95.75 98 SER A CA 1
ATOM 776 C C . SER A 1 98 ? -2.126 0.512 14.259 1.00 95.75 98 SER A C 1
ATOM 778 O O . SER A 1 98 ? -3.027 0.021 14.940 1.00 95.75 98 SER A O 1
ATOM 780 N N . LYS A 1 99 ? -1.319 1.471 14.698 1.00 94.25 99 LYS A N 1
ATOM 781 C CA . LYS A 1 99 ? -1.481 2.282 15.907 1.00 94.25 99 LYS A CA 1
ATOM 782 C C . LYS A 1 99 ? -2.059 3.655 15.540 1.00 94.25 99 LYS A C 1
ATOM 784 O O . LYS A 1 99 ? -2.218 3.980 14.356 1.00 94.25 99 LYS A O 1
ATOM 789 N N . ASP A 1 100 ? -2.296 4.490 16.543 1.00 90.19 100 ASP A N 1
ATOM 790 C CA . ASP A 1 100 ? -2.736 5.878 16.350 1.00 90.19 100 ASP A CA 1
ATOM 791 C C . ASP A 1 100 ? -1.681 6.717 15.615 1.00 90.19 100 ASP A C 1
ATOM 793 O O . ASP A 1 100 ? -2.023 7.520 14.753 1.00 90.19 100 ASP A O 1
ATOM 797 N N . SER A 1 101 ? -0.395 6.446 15.871 1.00 92.94 101 SER A N 1
ATOM 798 C CA . SER A 1 101 ? 0.738 7.101 15.203 1.00 92.94 101 SER A CA 1
ATOM 799 C C . SER A 1 101 ? 1.093 6.513 13.833 1.00 92.94 101 SER A C 1
ATOM 801 O O . SER A 1 101 ? 1.931 7.067 13.129 1.00 92.94 101 SER A O 1
ATOM 803 N N . SER A 1 102 ? 0.477 5.394 13.425 1.00 96.31 102 SER A N 1
ATOM 804 C CA . SER A 1 102 ? 0.790 4.793 12.125 1.00 96.31 102 SER A CA 1
ATOM 805 C C . SER A 1 102 ? 0.364 5.700 10.980 1.00 96.31 102 SER A C 1
ATOM 807 O O . SER A 1 102 ? -0.762 6.2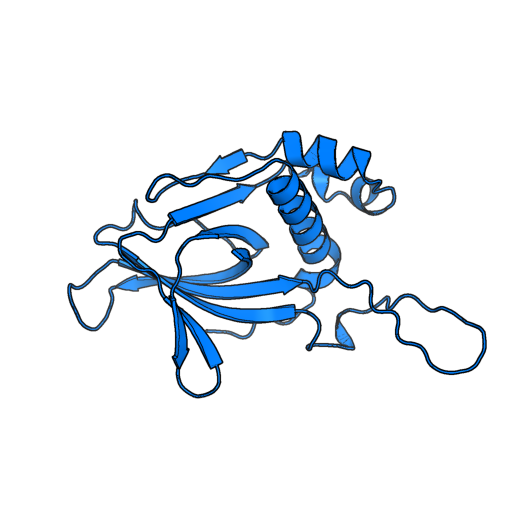01 10.951 1.00 96.31 102 SER A O 1
ATOM 809 N N . SER A 1 103 ? 1.235 5.844 9.993 1.00 96.62 103 SER A N 1
ATOM 810 C CA . SER A 1 103 ? 0.971 6.630 8.796 1.00 96.62 103 SER A CA 1
ATOM 811 C C . SER A 1 103 ? 1.151 5.787 7.544 1.00 96.62 103 SER A C 1
ATOM 813 O O . SER A 1 103 ? 1.807 4.736 7.555 1.00 96.62 103 SER A O 1
ATOM 815 N N . TRP A 1 104 ? 0.499 6.216 6.469 1.00 97.25 104 TRP A N 1
ATOM 816 C CA . TRP A 1 104 ? 0.561 5.531 5.190 1.00 97.25 104 TRP A CA 1
ATOM 817 C C . TRP A 1 104 ? 0.422 6.502 4.028 1.00 97.25 104 TRP A C 1
ATOM 819 O O . TRP A 1 104 ? -0.190 7.565 4.144 1.00 97.25 104 TRP A O 1
ATOM 829 N N . ALA A 1 105 ? 0.931 6.065 2.886 1.00 97.69 105 ALA A N 1
ATOM 830 C CA . ALA A 1 105 ? 0.734 6.697 1.598 1.00 97.69 105 ALA A CA 1
ATOM 831 C C . ALA A 1 105 ? 0.391 5.633 0.555 1.00 97.69 105 ALA A C 1
ATOM 833 O O . ALA A 1 105 ? 0.964 4.540 0.570 1.00 97.69 105 ALA A O 1
ATOM 834 N N . VAL A 1 106 ? -0.536 5.961 -0.344 1.00 97.50 106 VAL A N 1
ATOM 835 C CA . VAL A 1 106 ? -0.791 5.184 -1.560 1.00 97.50 106 VAL A CA 1
ATOM 836 C C . VAL A 1 106 ? -0.006 5.839 -2.685 1.00 97.50 106 VAL A C 1
ATOM 838 O O . VAL A 1 106 ? -0.195 7.026 -2.951 1.00 97.50 106 VAL A O 1
ATOM 841 N N . VAL A 1 107 ? 0.885 5.081 -3.314 1.00 96.94 107 VAL A N 1
ATOM 842 C CA . VAL A 1 107 ? 1.727 5.557 -4.411 1.00 96.94 107 VAL A CA 1
ATOM 843 C C . VAL A 1 107 ? 1.196 4.979 -5.711 1.00 96.94 107 VAL A C 1
ATOM 845 O O . VAL A 1 107 ? 1.047 3.762 -5.861 1.00 96.94 107 VAL A O 1
ATOM 848 N N . SER A 1 108 ? 0.922 5.868 -6.653 1.00 93.94 108 SER A N 1
ATOM 849 C CA . SER A 1 108 ? 0.498 5.528 -8.002 1.00 93.94 108 SER A CA 1
ATOM 850 C C . SER A 1 108 ? 1.444 6.160 -9.008 1.00 93.94 108 SER A C 1
ATOM 852 O O . SER A 1 108 ? 2.112 7.150 -8.715 1.00 93.94 108 SER A O 1
ATOM 854 N N . PHE A 1 109 ? 1.532 5.564 -10.191 1.00 92.62 109 PHE A N 1
ATOM 855 C CA . PHE A 1 109 ? 2.385 6.078 -11.250 1.00 92.62 109 PHE A CA 1
ATOM 856 C C . PHE A 1 109 ? 1.633 6.063 -12.581 1.00 92.62 109 PHE A C 1
ATOM 858 O O . PHE A 1 109 ? 0.617 5.365 -12.706 1.00 92.62 109 PHE A O 1
ATOM 865 N N . PRO A 1 110 ? 2.119 6.806 -13.588 1.00 89.00 110 PRO A N 1
ATOM 866 C CA . PRO A 1 110 ? 1.438 6.913 -14.866 1.00 89.00 110 PRO A CA 1
ATOM 867 C C . PRO A 1 110 ? 1.219 5.549 -15.526 1.00 89.00 110 PRO A C 1
ATOM 869 O O . PRO A 1 110 ? 2.099 4.692 -15.521 1.00 89.00 110 PRO A O 1
ATOM 872 N N . VAL A 1 111 ? 0.064 5.363 -16.172 1.00 85.06 111 VAL A N 1
ATOM 873 C CA . VAL A 1 111 ? -0.338 4.082 -16.792 1.00 85.06 111 VAL A CA 1
ATOM 874 C C . VAL A 1 111 ? 0.722 3.536 -17.760 1.00 85.06 111 VAL A C 1
ATOM 876 O O . VAL A 1 111 ? 0.943 2.328 -17.840 1.00 85.06 111 VAL A O 1
ATOM 879 N N . TYR A 1 112 ? 1.419 4.419 -18.480 1.00 85.06 112 TYR A N 1
ATOM 880 C CA . TYR A 1 112 ? 2.448 4.031 -19.445 1.00 85.06 112 TYR A CA 1
ATOM 881 C C . TYR A 1 112 ? 3.728 3.465 -18.800 1.00 85.06 112 TYR A C 1
AT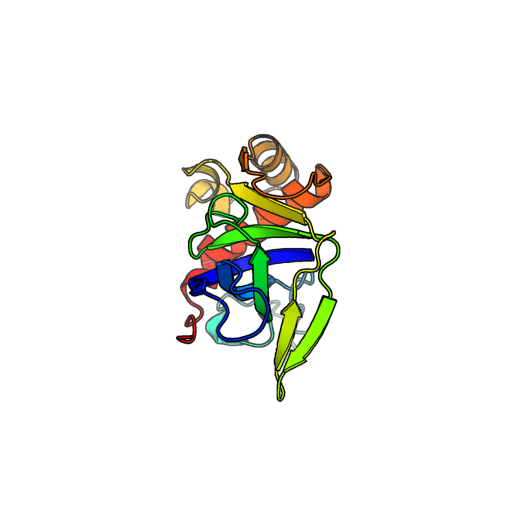OM 883 O O . TYR A 1 112 ? 4.498 2.793 -19.495 1.00 85.06 112 TYR A O 1
ATOM 891 N N . ALA A 1 113 ? 3.942 3.669 -17.491 1.00 83.19 113 ALA A N 1
ATOM 892 C CA . ALA A 1 113 ? 5.101 3.174 -16.739 1.00 83.19 113 ALA A CA 1
ATOM 893 C C . ALA A 1 113 ? 5.217 1.638 -16.745 1.00 83.19 113 ALA A C 1
ATOM 895 O O . ALA A 1 113 ? 6.298 1.091 -16.501 1.00 83.19 113 ALA A O 1
ATOM 896 N N . TYR A 1 114 ? 4.114 0.953 -17.064 1.00 77.94 114 TYR A N 1
ATOM 897 C CA . TYR A 1 114 ? 3.998 -0.509 -17.112 1.00 77.94 114 TYR A CA 1
ATOM 898 C C . TYR A 1 114 ? 3.701 -1.040 -18.517 1.00 77.94 114 TYR A C 1
ATOM 900 O O . TYR A 1 114 ? 3.314 -2.196 -18.682 1.00 77.94 114 TYR A O 1
ATOM 908 N N . SER A 1 115 ? 3.850 -0.204 -19.547 1.00 81.69 115 SER A N 1
ATOM 909 C CA . SER A 1 115 ? 3.710 -0.657 -20.929 1.00 81.69 115 SER A CA 1
ATOM 910 C C . SER A 1 115 ? 4.749 -1.735 -21.259 1.00 81.69 115 SER A C 1
ATOM 912 O O . SER A 1 115 ? 5.854 -1.753 -20.713 1.00 81.69 115 SER A O 1
ATOM 914 N N . ALA A 1 116 ? 4.432 -2.621 -22.208 1.00 75.56 116 ALA A N 1
ATOM 915 C CA . ALA A 1 116 ? 5.363 -3.667 -22.637 1.00 75.56 116 ALA A CA 1
ATOM 916 C C . ALA A 1 116 ? 6.709 -3.104 -23.138 1.00 75.56 116 ALA A C 1
ATOM 918 O O . ALA A 1 116 ? 7.721 -3.791 -23.051 1.00 75.56 116 ALA A O 1
ATOM 919 N N . ALA A 1 117 ? 6.729 -1.870 -23.653 1.00 76.19 117 ALA A N 1
ATOM 920 C CA . ALA A 1 117 ? 7.956 -1.175 -24.033 1.00 76.19 117 ALA A CA 1
ATOM 921 C C . ALA A 1 117 ? 8.758 -0.725 -22.801 1.00 76.19 117 ALA A C 1
ATOM 923 O O . ALA A 1 117 ? 9.946 -1.028 -22.709 1.00 76.19 117 ALA A O 1
ATOM 924 N N . ALA A 1 118 ? 8.095 -0.088 -21.828 1.00 75.06 118 ALA A N 1
ATOM 925 C CA . ALA A 1 118 ? 8.723 0.371 -20.588 1.00 75.06 118 ALA A CA 1
ATOM 926 C C . ALA A 1 118 ? 9.314 -0.785 -19.762 1.00 75.06 118 ALA A C 1
ATOM 928 O O . ALA A 1 118 ? 10.358 -0.627 -19.138 1.00 75.06 118 ALA A O 1
ATOM 929 N N . LEU A 1 119 ? 8.681 -1.962 -19.790 1.00 70.00 119 LEU A N 1
ATOM 930 C CA . LEU A 1 119 ? 9.175 -3.153 -19.092 1.00 70.00 119 LEU A CA 1
ATOM 931 C C . LEU A 1 119 ? 10.374 -3.824 -19.788 1.00 70.00 119 LEU A C 1
ATOM 933 O O . LEU A 1 119 ? 11.138 -4.519 -19.127 1.00 70.00 119 LEU A O 1
ATOM 937 N N . LYS A 1 120 ? 10.552 -3.648 -21.106 1.00 70.69 120 LYS A N 1
ATOM 938 C CA . LYS A 1 120 ? 11.628 -4.304 -21.878 1.00 70.69 120 LYS A CA 1
ATOM 939 C C . LYS A 1 120 ? 12.982 -3.605 -21.776 1.00 70.69 120 LYS A C 1
ATOM 941 O O . LYS A 1 120 ? 14.002 -4.269 -21.928 1.00 70.69 120 LYS A O 1
ATOM 946 N N . HIS A 1 121 ? 12.985 -2.291 -21.562 1.00 62.91 121 HIS A N 1
ATOM 947 C CA . HIS A 1 121 ? 14.191 -1.457 -21.606 1.00 62.91 121 HIS A CA 1
ATOM 948 C C . HIS A 1 121 ? 14.465 -0.716 -20.295 1.00 62.91 121 HIS A C 1
ATOM 950 O O . HIS A 1 121 ? 15.188 0.265 -20.303 1.00 62.91 121 HIS A O 1
ATOM 956 N N . ALA A 1 122 ? 13.908 -1.189 -19.180 1.00 70.38 122 ALA A N 1
ATOM 957 C CA . ALA A 1 122 ? 14.048 -0.543 -17.882 1.00 70.38 122 ALA A CA 1
ATOM 958 C C . ALA A 1 122 ? 15.520 -0.381 -17.462 1.00 70.38 122 ALA A C 1
ATOM 960 O O . ALA A 1 122 ? 16.183 -1.364 -17.119 1.00 70.38 122 ALA A O 1
ATOM 961 N N . SER A 1 123 ? 16.007 0.859 -17.446 1.00 78.50 123 SER A N 1
ATOM 962 C CA . SER A 1 123 ? 17.262 1.236 -16.799 1.00 78.50 123 SER A CA 1
ATOM 963 C C . SER A 1 123 ? 17.016 1.878 -15.422 1.00 78.50 123 SER A C 1
ATOM 965 O O . SER A 1 123 ? 15.891 2.286 -15.110 1.00 78.50 123 SER A O 1
ATOM 967 N N . PRO A 1 124 ? 18.049 1.988 -14.565 1.00 78.75 124 PRO A N 1
ATOM 968 C CA . PRO A 1 124 ? 17.937 2.718 -13.305 1.00 78.75 124 PRO A CA 1
ATOM 969 C C . PRO A 1 124 ? 17.533 4.189 -13.481 1.00 78.75 124 PRO A C 1
ATOM 971 O O . PRO A 1 124 ? 16.771 4.694 -12.656 1.00 78.75 124 PRO A O 1
ATOM 974 N N . GLU A 1 125 ? 17.997 4.873 -14.534 1.00 84.25 125 GLU A N 1
ATOM 975 C CA . GLU A 1 125 ? 17.555 6.244 -14.813 1.00 84.25 125 GLU A CA 1
ATOM 976 C C . GLU A 1 125 ? 16.083 6.321 -15.246 1.00 84.25 125 GLU A C 1
ATOM 978 O O . GLU A 1 125 ? 15.377 7.233 -14.811 1.00 84.25 125 GLU A O 1
ATOM 983 N N . ASP A 1 126 ? 15.582 5.338 -16.002 1.00 83.50 126 ASP A N 1
ATOM 984 C CA . ASP A 1 126 ? 14.160 5.256 -16.356 1.00 83.50 126 ASP A CA 1
ATOM 985 C C . ASP A 1 126 ? 13.282 5.018 -15.120 1.00 83.50 126 ASP A C 1
ATOM 987 O O . ASP A 1 126 ? 12.212 5.617 -14.987 1.00 83.50 126 ASP A O 1
ATOM 991 N N . ASP A 1 127 ? 13.725 4.154 -14.198 1.00 83.25 127 ASP A N 1
ATOM 992 C CA . ASP A 1 127 ? 13.037 3.925 -12.921 1.00 83.25 127 ASP A CA 1
ATOM 993 C C . ASP A 1 127 ? 12.922 5.224 -12.116 1.00 83.25 127 ASP A C 1
ATOM 995 O O . ASP A 1 127 ? 11.848 5.529 -11.597 1.00 83.25 127 ASP A O 1
ATOM 999 N N . ALA A 1 128 ? 14.009 5.996 -12.028 1.00 88.50 128 ALA A N 1
ATOM 1000 C CA . ALA A 1 128 ? 14.037 7.274 -11.323 1.00 88.50 128 ALA A CA 1
ATOM 1001 C C . ALA A 1 128 ? 13.140 8.323 -11.990 1.00 88.5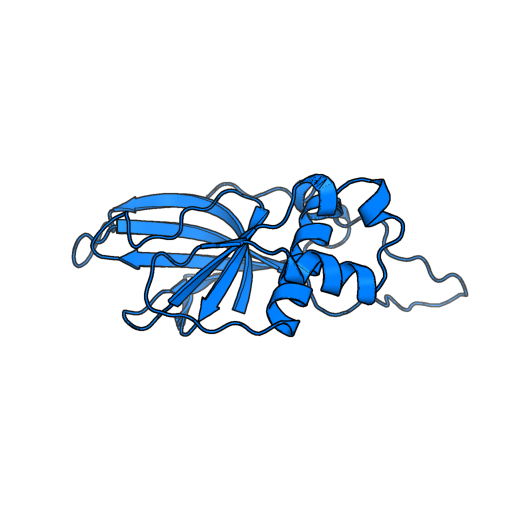0 128 ALA A C 1
ATOM 1003 O O . ALA A 1 128 ? 12.350 8.978 -11.310 1.00 88.50 128 ALA A O 1
ATOM 1004 N N . ALA A 1 129 ? 13.191 8.442 -13.318 1.00 90.75 129 ALA A N 1
ATOM 1005 C CA . ALA A 1 129 ? 12.363 9.383 -14.068 1.00 90.75 129 ALA A CA 1
ATOM 1006 C C . ALA A 1 129 ? 10.860 9.068 -13.967 1.00 90.75 129 ALA A C 1
ATOM 1008 O O . ALA A 1 129 ? 10.029 9.978 -13.937 1.00 90.75 129 ALA A O 1
ATOM 1009 N N . LEU A 1 130 ? 10.489 7.787 -13.903 1.00 89.88 130 LEU A N 1
ATOM 1010 C CA . LEU A 1 130 ? 9.102 7.378 -13.682 1.00 89.88 130 LEU A CA 1
ATOM 1011 C C . LEU A 1 130 ? 8.682 7.534 -12.220 1.00 89.88 130 LEU A C 1
ATOM 1013 O O . LEU A 1 130 ? 7.548 7.930 -11.957 1.00 89.88 130 LEU A O 1
ATOM 1017 N N . ALA A 1 131 ? 9.577 7.250 -11.274 1.00 91.88 131 ALA A N 1
ATOM 1018 C CA . ALA A 1 131 ? 9.317 7.443 -9.852 1.00 91.88 131 ALA A CA 1
ATOM 1019 C C . ALA A 1 131 ? 9.107 8.919 -9.492 1.00 91.88 131 ALA A C 1
ATOM 1021 O O . ALA A 1 131 ? 8.229 9.228 -8.692 1.00 91.88 131 ALA A O 1
ATOM 1022 N N . ALA A 1 132 ? 9.832 9.832 -10.140 1.00 94.31 132 ALA A N 1
ATOM 1023 C CA . ALA A 1 132 ? 9.651 11.276 -9.986 1.00 94.31 132 ALA A CA 1
ATOM 1024 C C . ALA A 1 132 ? 8.264 11.776 -10.441 1.00 94.31 132 ALA A C 1
ATOM 1026 O O . ALA A 1 132 ? 7.855 12.876 -10.084 1.00 94.31 132 ALA A O 1
ATOM 1027 N N . GLN A 1 133 ? 7.533 10.972 -11.218 1.00 94.56 133 GLN A N 1
ATOM 1028 C CA . GLN A 1 133 ? 6.171 11.264 -11.676 1.00 94.56 133 GLN A CA 1
ATOM 1029 C C . GLN A 1 133 ? 5.103 10.559 -10.830 1.00 94.56 133 GLN A C 1
ATOM 1031 O O . GLN A 1 133 ? 3.950 10.456 -11.250 1.00 94.56 133 GLN A O 1
ATOM 1036 N N . ALA A 1 134 ? 5.478 10.024 -9.667 1.00 96.06 134 ALA A N 1
ATOM 1037 C CA . ALA A 1 134 ? 4.540 9.384 -8.765 1.00 96.06 134 ALA A CA 1
ATOM 1038 C C . ALA A 1 134 ? 3.520 10.387 -8.211 1.00 96.06 134 ALA A C 1
ATOM 1040 O O . ALA A 1 134 ? 3.873 11.463 -7.728 1.00 96.06 134 ALA A O 1
ATOM 1041 N N . GLU A 1 135 ? 2.256 9.983 -8.193 1.00 96.25 135 GLU A N 1
ATOM 1042 C CA . GLU A 1 135 ? 1.220 10.654 -7.417 1.00 96.25 135 GLU A CA 1
ATOM 1043 C C . GLU A 1 135 ? 1.069 9.935 -6.077 1.00 96.25 135 GLU A C 1
ATOM 1045 O O . GLU A 1 135 ? 0.851 8.717 -6.026 1.00 96.25 135 GLU A O 1
ATOM 1050 N N . VAL A 1 136 ? 1.185 10.696 -4.985 1.00 97.19 136 VAL A N 1
ATOM 1051 C CA . VAL A 1 136 ? 1.149 10.165 -3.620 1.00 97.19 136 VAL A CA 1
ATOM 1052 C C . VAL A 1 136 ? -0.080 10.680 -2.881 1.00 97.19 136 VAL A C 1
ATOM 1054 O O . VAL A 1 136 ? -0.212 11.872 -2.609 1.00 97.19 136 VAL A O 1
ATOM 1057 N N . ALA A 1 137 ? -0.977 9.765 -2.519 1.00 97.19 137 ALA A N 1
ATOM 1058 C CA . ALA A 1 137 ? -2.175 10.071 -1.750 1.00 97.19 137 ALA A CA 1
ATOM 1059 C C . ALA A 1 137 ? -1.972 9.737 -0.264 1.00 97.19 137 ALA A C 1
ATOM 1061 O O . ALA A 1 137 ? -1.778 8.577 0.112 1.00 97.19 137 ALA A O 1
ATOM 1062 N N . VAL A 1 138 ? -2.075 10.758 0.590 1.00 96.44 138 VAL A N 1
ATOM 1063 C CA . VAL A 1 138 ? -1.977 10.640 2.052 1.00 96.44 138 VAL A CA 1
ATOM 1064 C C . VAL A 1 138 ? -3.342 10.946 2.666 1.00 96.44 138 VAL A C 1
ATOM 1066 O O . VAL A 1 138 ? -3.787 12.090 2.667 1.00 96.44 138 VAL A O 1
ATOM 1069 N N . SER A 1 139 ? -4.026 9.919 3.178 1.00 92.75 139 SER A N 1
ATOM 1070 C CA . SER A 1 139 ? -5.324 10.063 3.866 1.00 92.75 139 SER A CA 1
ATOM 1071 C C . SER A 1 139 ? -5.237 9.921 5.391 1.00 92.75 139 SER A C 1
ATOM 1073 O O . SER A 1 139 ? -6.250 10.009 6.081 1.00 92.75 139 SER A O 1
ATOM 1075 N N . GLY A 1 140 ? -4.038 9.671 5.921 1.00 86.19 140 GLY A N 1
ATOM 1076 C CA . GLY A 1 140 ? -3.775 9.457 7.343 1.00 86.19 140 GLY A CA 1
ATOM 1077 C C . GLY A 1 140 ? -2.917 10.556 7.967 1.00 86.19 140 GLY A C 1
ATOM 1078 O O . GLY A 1 140 ? -2.845 11.665 7.438 1.00 86.19 140 GLY A O 1
ATOM 1079 N N . PRO A 1 141 ? -2.250 10.252 9.094 1.00 92.50 141 PRO A N 1
ATOM 1080 C CA . PRO A 1 141 ? -1.223 11.130 9.638 1.00 92.50 141 PRO A CA 1
ATOM 1081 C C . PRO A 1 141 ? -0.139 11.436 8.589 1.00 92.50 141 PRO A C 1
ATOM 1083 O O . PRO A 1 141 ? 0.083 10.606 7.699 1.00 92.50 141 PRO A O 1
ATOM 1086 N N . PRO A 1 142 ? 0.554 12.585 8.698 1.00 93.88 142 PRO A N 1
ATOM 1087 C CA . PRO A 1 142 ? 1.661 12.921 7.813 1.00 93.88 142 PRO A CA 1
ATOM 1088 C C . PRO A 1 142 ? 2.697 11.794 7.737 1.00 93.88 142 PRO A C 1
ATOM 1090 O O . PRO A 1 142 ? 2.968 11.100 8.720 1.00 93.88 142 PRO A O 1
ATOM 1093 N N . ILE A 1 143 ? 3.265 11.608 6.551 1.00 95.94 143 ILE A N 1
ATOM 1094 C CA . ILE A 1 143 ? 4.260 10.578 6.275 1.00 95.94 143 ILE A CA 1
ATOM 1095 C C . ILE A 1 143 ? 5.345 11.151 5.377 1.00 95.94 143 ILE A C 1
ATOM 1097 O O . ILE A 1 143 ? 5.056 11.814 4.385 1.00 95.94 143 ILE A O 1
ATOM 1101 N N . GLU A 1 144 ? 6.589 10.850 5.727 1.00 94.75 144 GLU A N 1
ATOM 1102 C CA . GLU A 1 144 ? 7.750 11.146 4.901 1.00 94.75 144 GLU A CA 1
ATOM 1103 C C . GLU A 1 144 ? 8.128 9.919 4.064 1.00 94.75 144 GLU A C 1
ATOM 1105 O O . GLU A 1 144 ? 8.094 8.767 4.534 1.00 94.75 144 GLU A O 1
ATOM 1110 N N . TYR A 1 145 ? 8.492 10.187 2.816 1.00 94.50 145 TYR A N 1
ATOM 1111 C CA . TYR A 1 145 ? 9.019 9.224 1.861 1.00 94.50 145 TYR A CA 1
ATOM 1112 C C . TYR A 1 145 ? 10.157 9.873 1.069 1.00 94.50 145 TYR A C 1
ATOM 1114 O O . TYR A 1 145 ? 10.116 11.074 0.803 1.00 94.50 145 TYR A O 1
ATOM 1122 N N . SER A 1 146 ? 11.176 9.090 0.716 1.00 95.75 146 SER A N 1
ATOM 1123 C CA . SER A 1 146 ? 12.313 9.558 -0.087 1.00 95.75 146 SER A CA 1
ATOM 1124 C C . SER A 1 146 ? 12.175 9.197 -1.568 1.00 95.75 146 SER A C 1
ATOM 1126 O O . SER A 1 146 ? 11.403 8.310 -1.939 1.00 95.75 146 SER A O 1
ATOM 1128 N N . ASP A 1 147 ? 12.984 9.828 -2.420 1.00 95.38 147 ASP A N 1
ATOM 1129 C CA . ASP A 1 147 ? 13.071 9.480 -3.844 1.00 95.38 147 ASP A CA 1
ATOM 1130 C C . ASP A 1 147 ? 13.475 8.011 -4.047 1.00 95.38 147 ASP A C 1
ATOM 1132 O O . ASP A 1 147 ? 12.933 7.318 -4.906 1.00 95.38 147 ASP A O 1
ATOM 1136 N N . GLU A 1 148 ? 14.371 7.492 -3.204 1.00 92.38 148 GLU A N 1
ATOM 1137 C CA . GLU A 1 148 ? 14.785 6.083 -3.222 1.00 92.38 148 GLU A CA 1
ATOM 1138 C C . GLU A 1 148 ? 13.614 5.137 -2.924 1.00 92.38 148 GLU A C 1
ATOM 1140 O O . GLU A 1 148 ? 13.475 4.079 -3.544 1.00 92.38 148 GLU A O 1
ATOM 1145 N N . GLU A 1 149 ? 12.737 5.526 -2.000 1.00 93.19 149 GLU A N 1
ATOM 1146 C CA . GLU A 1 149 ? 11.533 4.771 -1.674 1.00 93.19 149 GLU A CA 1
ATOM 1147 C C . GLU A 1 149 ? 10.511 4.801 -2.814 1.00 93.19 149 GLU A C 1
ATOM 1149 O O . GLU A 1 149 ? 9.873 3.780 -3.080 1.00 93.19 149 GLU A O 1
ATOM 1154 N N . LEU A 1 150 ? 10.398 5.917 -3.539 1.00 95.31 150 LEU A N 1
ATOM 1155 C CA . LEU A 1 150 ? 9.564 6.007 -4.741 1.00 95.31 150 LEU A CA 1
ATOM 1156 C C . LEU A 1 150 ? 10.124 5.163 -5.893 1.00 95.31 150 LEU A C 1
ATOM 1158 O O . LEU A 1 150 ? 9.361 4.483 -6.583 1.00 95.31 150 LEU A O 1
ATOM 1162 N N . VAL A 1 151 ? 11.447 5.133 -6.070 1.00 91.00 151 VAL A N 1
ATOM 1163 C CA . VAL A 1 151 ? 12.121 4.241 -7.029 1.00 91.00 151 VAL A CA 1
ATOM 1164 C C . VAL A 1 151 ? 11.859 2.781 -6.678 1.00 91.00 151 VAL A C 1
ATOM 1166 O O . VAL A 1 151 ? 11.508 1.975 -7.543 1.00 91.00 151 VAL A O 1
ATOM 1169 N N . HIS A 1 152 ? 11.972 2.425 -5.400 1.00 88.75 152 HIS A N 1
ATOM 1170 C CA . HIS A 1 152 ? 11.652 1.078 -4.946 1.00 88.75 152 HIS A CA 1
ATOM 1171 C C . HIS A 1 152 ? 10.170 0.734 -5.177 1.00 88.75 152 HIS A C 1
ATOM 1173 O O . HIS A 1 152 ? 9.865 -0.343 -5.692 1.00 88.75 152 HIS A O 1
ATOM 1179 N N . ALA A 1 153 ? 9.252 1.658 -4.885 1.00 91.94 153 ALA A N 1
ATOM 1180 C CA . ALA A 1 153 ? 7.826 1.506 -5.161 1.00 91.94 153 ALA A CA 1
ATOM 1181 C C . ALA A 1 153 ? 7.535 1.296 -6.662 1.00 91.94 153 ALA A C 1
ATOM 1183 O O . ALA A 1 153 ? 6.740 0.421 -7.012 1.00 91.94 153 ALA A O 1
ATOM 1184 N N . MET A 1 154 ? 8.215 2.025 -7.554 1.00 89.94 154 MET A N 1
ATOM 1185 C CA . MET A 1 154 ? 8.104 1.861 -9.011 1.00 89.94 154 MET A CA 1
ATOM 1186 C C . MET A 1 154 ? 8.526 0.455 -9.444 1.00 89.94 154 MET A C 1
ATOM 1188 O O . MET A 1 154 ? 7.781 -0.237 -10.144 1.00 89.94 154 MET A O 1
ATOM 1192 N N . ARG A 1 155 ? 9.692 -0.005 -8.981 1.00 86.12 155 ARG A N 1
ATOM 1193 C CA . ARG A 1 155 ? 10.205 -1.353 -9.279 1.00 86.12 155 ARG A CA 1
ATOM 1194 C C . ARG A 1 155 ? 9.260 -2.439 -8.787 1.00 86.12 155 ARG A C 1
ATOM 1196 O O . ARG A 1 155 ? 8.953 -3.378 -9.521 1.00 86.12 155 ARG A O 1
ATOM 1203 N N . LEU A 1 156 ? 8.753 -2.282 -7.567 1.00 85.88 156 LEU A N 1
ATOM 1204 C CA . LEU A 1 156 ? 7.810 -3.214 -6.966 1.00 85.88 156 LEU A CA 1
ATOM 1205 C C . LEU A 1 156 ? 6.500 -3.284 -7.768 1.00 85.88 156 LEU A C 1
ATOM 1207 O O . LEU A 1 156 ? 5.957 -4.365 -8.005 1.00 85.88 156 LEU A O 1
ATOM 1211 N N . LYS A 1 157 ? 6.014 -2.140 -8.248 1.00 87.50 157 LYS A N 1
ATOM 1212 C CA . LYS A 1 157 ? 4.824 -2.075 -9.093 1.00 87.50 157 LYS A CA 1
ATOM 1213 C C . LYS A 1 157 ? 5.047 -2.700 -10.469 1.00 87.50 157 LYS A C 1
ATOM 1215 O O . LYS A 1 157 ? 4.200 -3.467 -10.918 1.00 87.50 157 LYS A O 1
ATOM 1220 N N . ARG A 1 158 ? 6.194 -2.465 -11.111 1.00 83.12 158 ARG A N 1
ATOM 1221 C CA . ARG A 1 158 ? 6.578 -3.148 -12.362 1.00 83.12 158 ARG A CA 1
ATOM 1222 C C . ARG A 1 158 ? 6.605 -4.664 -12.193 1.00 83.12 158 ARG A C 1
ATOM 1224 O O . ARG A 1 158 ? 6.040 -5.379 -13.019 1.00 83.12 158 ARG A O 1
ATOM 1231 N N . TRP A 1 159 ? 7.197 -5.146 -11.101 1.00 81.62 159 TRP A N 1
ATOM 1232 C CA . TRP A 1 159 ? 7.180 -6.566 -10.760 1.00 81.62 159 TRP A CA 1
ATOM 1233 C C . TRP A 1 159 ? 5.748 -7.102 -10.638 1.00 81.62 159 TRP A C 1
ATOM 1235 O O . TRP A 1 159 ? 5.434 -8.149 -11.205 1.00 81.62 159 TRP A O 1
ATOM 1245 N N . TYR A 1 160 ? 4.851 -6.375 -9.968 1.00 80.56 160 TYR A N 1
ATOM 1246 C CA . TYR A 1 160 ? 3.455 -6.793 -9.841 1.00 80.56 160 TYR A CA 1
ATOM 1247 C C . TYR A 1 160 ? 2.735 -6.870 -11.196 1.00 80.56 160 TYR A C 1
ATOM 1249 O O . TYR A 1 160 ? 2.021 -7.836 -11.469 1.00 80.56 160 TYR A O 1
ATOM 1257 N N . GLU A 1 161 ? 2.945 -5.878 -12.060 1.00 82.50 161 GLU A N 1
ATOM 1258 C CA . GLU A 1 161 ? 2.332 -5.818 -13.390 1.00 82.50 161 GLU A CA 1
ATOM 1259 C C . GLU A 1 161 ? 2.829 -6.929 -14.321 1.00 82.50 161 GLU A C 1
ATOM 1261 O O . GLU A 1 161 ? 2.055 -7.437 -15.133 1.00 82.50 161 GLU A O 1
ATOM 1266 N N . HIS A 1 162 ? 4.094 -7.332 -14.184 1.00 75.06 162 HIS A N 1
ATOM 1267 C CA . HIS A 1 162 ? 4.694 -8.366 -15.021 1.00 75.06 162 HIS A CA 1
ATOM 1268 C C . HIS A 1 162 ? 4.467 -9.790 -14.486 1.00 75.06 162 HIS A C 1
ATOM 1270 O O . HIS A 1 162 ? 4.198 -10.704 -15.263 1.00 75.06 162 HIS A O 1
ATOM 127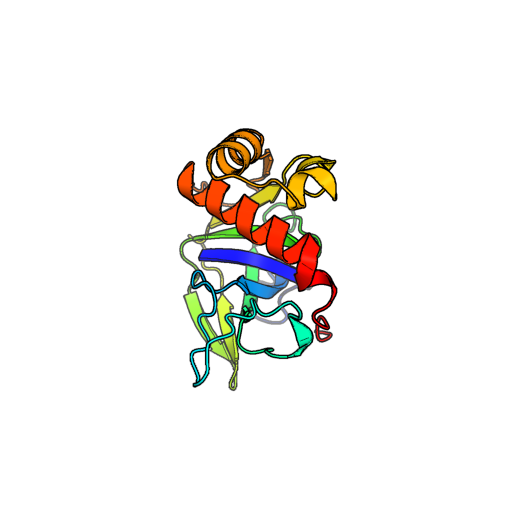6 N N . PHE A 1 163 ? 4.534 -9.977 -13.165 1.00 71.88 163 PHE A N 1
ATOM 1277 C CA . PHE A 1 163 ? 4.506 -11.291 -12.518 1.00 71.88 163 PHE A CA 1
ATOM 1278 C C . PHE A 1 163 ? 3.425 -11.425 -11.446 1.00 71.88 163 PHE A C 1
ATOM 1280 O O . PHE A 1 163 ? 2.764 -12.458 -11.368 1.00 71.88 163 PHE A O 1
ATOM 1287 N N . GLY A 1 164 ? 3.231 -10.400 -10.613 1.00 64.25 164 GLY A N 1
ATOM 1288 C CA . GLY A 1 164 ? 2.352 -10.470 -9.439 1.00 64.25 164 GLY A CA 1
ATOM 1289 C C . GLY A 1 164 ? 0.890 -10.778 -9.767 1.00 64.25 164 GLY A C 1
ATOM 1290 O O . GLY A 1 164 ? 0.246 -11.514 -9.027 1.00 64.25 164 GLY A O 1
ATOM 1291 N N . LYS A 1 165 ? 0.384 -10.319 -10.919 1.00 66.75 165 LYS A N 1
ATOM 1292 C CA . LYS A 1 165 ? -0.958 -10.676 -11.427 1.00 66.75 165 LYS A CA 1
ATOM 1293 C C . LYS A 1 165 ? -1.157 -12.178 -11.672 1.00 66.75 165 LYS A C 1
ATOM 1295 O O . LYS A 1 165 ? -2.295 -12.632 -11.744 1.00 66.75 165 LYS A O 1
ATOM 1300 N N . LEU A 1 166 ? -0.071 -12.935 -11.840 1.00 60.91 166 LEU A N 1
ATOM 1301 C CA . LEU A 1 166 ? -0.099 -14.383 -12.057 1.00 60.91 166 LEU A CA 1
ATOM 1302 C C . LEU A 1 166 ? -0.065 -15.176 -10.744 1.00 60.91 166 LEU A C 1
ATOM 1304 O O . LEU A 1 166 ? -0.310 -16.381 -10.767 1.00 60.91 166 LEU A O 1
ATOM 1308 N N . VAL A 1 167 ? 0.234 -14.524 -9.615 1.00 55.41 167 VAL A N 1
ATOM 1309 C CA . VAL A 1 167 ? 0.203 -15.148 -8.290 1.00 55.41 167 VAL A CA 1
ATOM 1310 C C . VAL A 1 167 ? -1.258 -15.198 -7.827 1.00 55.41 167 VAL A C 1
ATOM 1312 O O . VAL A 1 167 ? -1.899 -14.147 -7.759 1.00 55.41 167 VAL A O 1
ATOM 1315 N N . PRO A 1 168 ? -1.818 -16.382 -7.510 1.00 51.66 168 PRO A N 1
ATOM 1316 C CA . PRO A 1 168 ? -3.189 -16.471 -7.033 1.00 51.66 168 PRO A CA 1
ATOM 1317 C C . PRO A 1 168 ? -3.341 -15.660 -5.743 1.00 51.66 168 PRO A C 1
ATOM 1319 O O . PRO A 1 168 ? -2.740 -15.974 -4.714 1.00 51.66 168 PRO A O 1
ATOM 1322 N N . ILE A 1 169 ? -4.151 -14.603 -5.802 1.00 51.25 169 ILE A N 1
ATOM 1323 C CA . ILE A 1 169 ? -4.525 -13.826 -4.624 1.00 51.25 169 ILE A CA 1
ATOM 1324 C C . ILE A 1 169 ? -5.524 -14.687 -3.854 1.00 51.25 169 ILE A C 1
ATOM 1326 O O . ILE A 1 169 ? -6.686 -14.784 -4.238 1.00 51.25 169 ILE A O 1
ATOM 1330 N N . VAL A 1 170 ? -5.045 -15.370 -2.813 1.00 48.91 170 VAL A N 1
ATOM 1331 C CA . VAL A 1 170 ? -5.879 -16.208 -1.944 1.00 48.91 170 VAL A CA 1
ATOM 1332 C C . VAL A 1 170 ? -7.004 -15.345 -1.369 1.00 48.91 170 VAL A C 1
ATOM 1334 O O . VAL A 1 170 ? -6.746 -14.258 -0.843 1.00 48.91 170 VAL A O 1
ATOM 1337 N N . ASP A 1 171 ? -8.248 -15.801 -1.512 1.00 39.47 171 ASP A N 1
ATOM 1338 C CA . ASP A 1 171 ? -9.406 -15.080 -0.993 1.00 39.47 171 ASP A CA 1
ATOM 1339 C C . ASP A 1 171 ? -9.322 -14.941 0.538 1.00 39.47 171 ASP A C 1
ATOM 1341 O O . ASP A 1 171 ? -8.958 -15.877 1.249 1.00 39.47 171 ASP A O 1
ATOM 1345 N N . THR A 1 172 ? -9.616 -13.727 1.013 1.00 42.09 172 THR A N 1
ATOM 1346 C CA . THR A 1 172 ? -9.733 -13.339 2.431 1.00 42.09 172 THR A CA 1
ATOM 1347 C C . THR A 1 172 ? -10.935 -13.967 3.113 1.00 42.09 172 THR A C 1
ATOM 1349 O O . THR A 1 172 ? -12.018 -13.919 2.481 1.00 42.09 172 THR A O 1
#

Secondary structure (DSSP, 8-state):
-EEEEEEEEEEE-SSSS--EEEEEEEEEE-SS------SSS-------GGG-TTSEEEEEEEEEESSGGGS----TT-EEEEESPEEEEETTEEEEE--TT-EEEEEE--GGGGSHHHHHS--HHHHHHHHTT-EEE--SS-----HHHHHHHHHHHHHHHHTGGGS-----

Radius of gyration: 17.26 Å; chains: 1; bounding box: 44×40×45 Å

Foldseek 3Di:
DKWFWADWDWDFDPDDPRFIKIKGKTWDADPDQDPPDDDDDDDDRPPAPVVDPPRIQMAIEMETHRDPLLDDDDDGLWMKDKPDWDWDQDPNGIYTYDDLPIWMKTKDWDPCCQPPVNLVDDDLVSLLVRLVRIDIDTSHPDDDDDSVRSSSNSVNSNCCSSHVVVPPRPDD

pLDDT: mean 79.57, std 19.74, range [33.78, 97.69]